Protein AF-M1DGK7-F1 (afdb_monomer_lite)

pLDDT: mean 81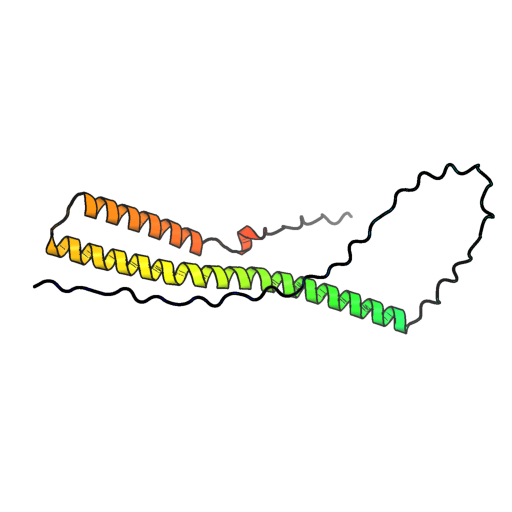.14, std 15.19, range [48.0, 98.19]

Organism: Solanum tuberosum (NCBI:txid4113)

Structure (mmCIF, N/CA/C/O backbone):
data_AF-M1DGK7-F1
#
_entry.id   AF-M1DGK7-F1
#
loop_
_atom_site.group_PDB
_atom_site.id
_atom_site.type_symbol
_atom_site.label_atom_id
_atom_site.label_alt_id
_atom_site.label_comp_id
_atom_site.label_asym_id
_atom_site.label_entity_id
_atom_site.label_seq_id
_atom_site.pdbx_PDB_ins_code
_atom_site.Cartn_x
_atom_site.Cartn_y
_atom_site.Cartn_z
_atom_site.occupancy
_atom_site.B_iso_or_equiv
_atom_site.auth_seq_id
_atom_site.auth_comp_id
_atom_site.auth_asym_id
_atom_site.auth_atom_id
_atom_site.pdbx_PDB_model_num
ATOM 1 N N . MET A 1 1 ? -29.346 -23.396 30.182 1.00 51.81 1 MET A N 1
ATOM 2 C CA . MET A 1 1 ? -29.724 -23.492 28.755 1.00 51.81 1 MET A CA 1
ATOM 3 C C . MET A 1 1 ? -28.419 -23.505 27.987 1.00 51.81 1 MET A C 1
ATOM 5 O O . MET A 1 1 ? -27.892 -22.453 27.654 1.00 51.81 1 MET A O 1
ATOM 9 N N . ASP A 1 2 ? -27.845 -24.697 27.863 1.00 48.00 2 ASP A N 1
ATOM 10 C CA . ASP A 1 2 ? -26.485 -24.931 27.386 1.00 48.00 2 ASP A CA 1
ATOM 11 C C . ASP A 1 2 ? -26.499 -25.235 25.888 1.00 48.00 2 ASP A C 1
ATOM 13 O O . ASP A 1 2 ? -26.920 -26.311 25.462 1.00 48.00 2 ASP A O 1
ATOM 17 N N . THR A 1 3 ? -26.049 -24.279 25.076 1.00 67.88 3 THR A N 1
ATOM 18 C CA . THR A 1 3 ? -25.960 -24.439 23.620 1.00 67.88 3 THR A CA 1
ATOM 19 C C . THR A 1 3 ? -24.583 -24.977 23.248 1.00 67.88 3 THR A C 1
ATOM 21 O O . THR A 1 3 ? -23.607 -24.241 23.112 1.00 67.88 3 THR A O 1
ATOM 24 N N . LYS A 1 4 ? -24.508 -26.298 23.086 1.00 60.16 4 LYS A N 1
ATOM 25 C CA . LYS A 1 4 ? -23.351 -27.025 22.555 1.00 60.16 4 LYS A CA 1
ATOM 26 C C . LYS A 1 4 ? -23.178 -26.683 21.069 1.00 60.16 4 LYS A C 1
ATOM 28 O O . LYS A 1 4 ? -24.045 -27.021 20.271 1.00 60.16 4 LYS A O 1
ATOM 33 N N . SER A 1 5 ? -22.074 -26.031 20.703 1.00 60.72 5 SER A N 1
ATOM 34 C CA . SER A 1 5 ? -21.714 -25.773 19.299 1.00 60.72 5 SER A CA 1
ATOM 35 C C . SER A 1 5 ? -20.577 -26.692 18.852 1.00 60.72 5 SER A C 1
ATOM 37 O O . SER A 1 5 ? -19.591 -26.873 19.565 1.00 60.72 5 SER A O 1
ATOM 39 N N . THR A 1 6 ? -20.758 -27.303 17.684 1.00 70.00 6 THR A N 1
ATOM 40 C CA . THR A 1 6 ? -19.843 -28.212 16.980 1.00 70.00 6 THR A CA 1
ATOM 41 C C . THR A 1 6 ? -18.857 -27.439 16.095 1.00 70.00 6 THR A C 1
ATOM 43 O O . THR A 1 6 ? -19.250 -26.434 15.502 1.00 70.00 6 THR A O 1
ATOM 46 N N . PRO A 1 7 ? -17.599 -27.894 15.946 1.00 65.62 7 PRO A N 1
ATOM 47 C CA . PRO A 1 7 ? -16.665 -27.281 15.011 1.00 65.62 7 PRO A CA 1
ATOM 48 C C . PRO A 1 7 ? -16.896 -27.802 13.584 1.00 65.62 7 PRO A C 1
ATOM 50 O O . PRO A 1 7 ? -17.045 -29.004 13.365 1.00 65.62 7 PRO A O 1
ATOM 53 N N . ILE A 1 8 ? -16.922 -26.880 12.619 1.00 66.44 8 ILE A N 1
ATOM 54 C CA . ILE A 1 8 ? -16.855 -27.164 11.182 1.00 66.44 8 ILE A CA 1
ATOM 55 C C . ILE A 1 8 ? -15.381 -27.354 10.816 1.00 66.44 8 ILE A C 1
ATOM 57 O O . ILE A 1 8 ? -14.572 -26.436 10.938 1.00 66.44 8 ILE A O 1
ATOM 61 N N . GLU A 1 9 ? -15.043 -28.568 10.401 1.00 63.94 9 GLU A N 1
ATOM 62 C CA . GLU A 1 9 ? -13.730 -28.958 9.900 1.00 63.94 9 GLU A CA 1
ATOM 63 C C . GLU A 1 9 ? -13.698 -28.696 8.387 1.00 63.94 9 GLU A C 1
ATOM 65 O O . GLU A 1 9 ? -14.386 -29.356 7.607 1.00 63.94 9 GLU A O 1
ATOM 70 N N . ALA A 1 10 ? -12.962 -27.663 7.973 1.00 66.00 10 ALA A N 1
ATOM 71 C CA . ALA A 1 10 ? -12.751 -27.346 6.567 1.00 66.00 10 ALA A CA 1
ATOM 72 C C . ALA A 1 10 ? -11.499 -28.079 6.068 1.00 66.00 10 ALA A C 1
ATOM 74 O O . ALA A 1 10 ? -10.381 -27.792 6.494 1.00 66.00 10 ALA A O 1
ATOM 75 N N . PHE A 1 11 ? -11.700 -29.034 5.162 1.00 60.59 11 PHE A N 1
ATOM 76 C CA . PHE A 1 11 ? -10.632 -29.758 4.483 1.00 60.59 11 PHE A CA 1
ATOM 77 C C . PHE A 1 11 ? -9.865 -28.819 3.542 1.00 60.59 11 PHE A C 1
ATOM 79 O O . PHE A 1 11 ? -10.440 -28.246 2.617 1.00 60.59 11 PHE A O 1
ATOM 86 N N . LEU A 1 12 ? -8.558 -28.680 3.768 1.00 73.38 12 LEU A N 1
ATOM 87 C CA . LEU A 1 12 ? -7.641 -28.017 2.843 1.00 73.38 12 LEU A CA 1
ATOM 88 C C . LEU A 1 12 ? -7.204 -29.005 1.746 1.00 73.38 12 LEU A C 1
ATOM 90 O O . LEU A 1 12 ? -6.883 -30.153 2.064 1.00 73.38 12 LEU A O 1
ATOM 94 N N . PRO A 1 13 ? -7.145 -28.592 0.467 1.00 65.38 13 PRO A N 1
ATOM 95 C CA . PRO A 1 13 ? -6.623 -29.440 -0.594 1.00 65.38 13 PRO A CA 1
ATOM 96 C C . PRO A 1 13 ? -5.107 -29.608 -0.443 1.00 65.38 13 PRO A C 1
ATOM 98 O O . PRO A 1 13 ? -4.352 -28.638 -0.386 1.00 65.38 13 PRO A O 1
ATOM 101 N N . THR A 1 14 ? -4.665 -30.863 -0.386 1.00 68.50 14 THR A N 1
ATOM 102 C CA . THR A 1 14 ? -3.255 -31.261 -0.421 1.00 68.50 14 THR A CA 1
ATOM 103 C C . THR A 1 14 ? -2.656 -30.932 -1.796 1.00 68.50 14 THR A C 1
ATOM 105 O O . THR A 1 14 ? -3.144 -31.457 -2.798 1.00 68.50 14 THR A O 1
ATOM 108 N N . PRO A 1 15 ? -1.600 -30.103 -1.889 1.00 65.88 15 PRO A N 1
ATOM 109 C CA . PRO A 1 15 ? -0.891 -29.888 -3.144 1.00 65.88 15 PRO A CA 1
ATOM 110 C C . PRO A 1 15 ? -0.097 -31.143 -3.508 1.00 65.88 15 PRO A C 1
ATOM 112 O O . PRO A 1 15 ? 0.771 -31.582 -2.754 1.00 65.88 15 PRO A O 1
ATOM 115 N N . THR A 1 16 ? -0.393 -31.721 -4.669 1.00 68.94 16 THR A N 1
ATOM 116 C CA . THR A 1 16 ? 0.358 -32.839 -5.246 1.00 68.94 16 THR A CA 1
ATOM 117 C C . THR A 1 16 ? 1.769 -32.373 -5.628 1.00 68.94 16 THR A C 1
ATOM 119 O O . THR A 1 16 ? 1.895 -31.453 -6.441 1.00 68.94 16 THR A O 1
ATOM 122 N N . PRO A 1 17 ? 2.841 -32.992 -5.104 1.00 68.56 17 PRO A N 1
ATOM 123 C CA . PRO A 1 17 ? 4.203 -32.702 -5.534 1.00 68.56 17 PRO A CA 1
ATOM 124 C C . PRO A 1 17 ? 4.409 -33.162 -6.982 1.00 68.56 17 PRO A C 1
ATOM 126 O O . PRO A 1 17 ? 4.417 -34.357 -7.276 1.00 68.56 17 PRO A O 1
ATOM 129 N N . GLY A 1 18 ? 4.554 -32.206 -7.901 1.00 77.06 18 GLY A N 1
ATOM 130 C CA . GLY A 1 18 ? 5.018 -32.474 -9.260 1.00 77.06 18 GLY A CA 1
ATOM 131 C C . GLY A 1 18 ? 6.520 -32.803 -9.263 1.00 77.06 18 GLY A C 1
ATOM 132 O O . GLY A 1 18 ? 7.268 -32.230 -8.466 1.00 77.06 18 GLY A O 1
ATOM 133 N N . PRO A 1 19 ? 6.989 -33.713 -10.132 1.00 62.09 19 PRO A N 1
ATOM 134 C CA . PRO A 1 19 ? 8.381 -34.142 -10.154 1.00 62.09 19 PRO A CA 1
ATOM 135 C C . PRO A 1 19 ? 9.281 -33.015 -10.678 1.00 62.09 19 PRO A C 1
ATOM 137 O O . PRO A 1 19 ? 9.346 -32.751 -11.878 1.00 62.09 19 PRO A O 1
ATOM 140 N N . SER A 1 20 ? 9.995 -32.360 -9.762 1.00 68.81 20 SER A N 1
ATOM 141 C CA . SER A 1 20 ? 11.104 -31.457 -10.077 1.00 68.81 20 SER A CA 1
ATOM 142 C C . SER A 1 20 ? 12.323 -32.291 -10.474 1.00 68.81 20 SER A C 1
ATOM 144 O O . SER A 1 20 ? 13.138 -32.688 -9.642 1.00 68.81 20 SER A O 1
ATOM 146 N N . GLY A 1 21 ? 12.394 -32.640 -11.757 1.00 58.25 21 GLY A N 1
ATOM 147 C CA . GLY A 1 21 ? 13.543 -33.303 -12.361 1.00 58.25 21 GLY A CA 1
ATOM 148 C C . GLY A 1 21 ? 14.523 -32.273 -12.908 1.00 58.25 21 GLY A C 1
ATOM 149 O O . GLY A 1 21 ? 14.451 -31.924 -14.081 1.00 58.25 21 GLY A O 1
ATOM 150 N N . ILE A 1 22 ? 15.443 -31.793 -12.071 1.00 60.72 22 ILE A N 1
ATOM 151 C CA . ILE A 1 22 ? 16.634 -31.074 -12.536 1.00 60.72 22 ILE A CA 1
ATOM 152 C C . ILE A 1 22 ? 17.751 -32.118 -12.670 1.00 60.72 22 ILE A C 1
ATOM 154 O O . ILE A 1 22 ? 18.072 -32.774 -11.675 1.00 60.72 22 ILE A O 1
ATOM 158 N N . PRO A 1 23 ? 18.342 -32.323 -13.860 1.00 58.50 23 PRO A N 1
ATOM 159 C CA . PRO A 1 23 ? 19.480 -33.217 -13.998 1.00 58.50 23 PRO A CA 1
ATOM 160 C C . PRO A 1 23 ? 20.682 -32.632 -13.250 1.00 58.50 23 PRO A C 1
ATOM 162 O O . PRO A 1 23 ? 21.188 -31.559 -13.575 1.00 58.50 23 PRO A O 1
ATOM 165 N N . ILE A 1 24 ? 21.131 -33.360 -12.229 1.00 62.91 24 ILE A N 1
ATOM 166 C CA . ILE A 1 24 ? 22.387 -33.114 -11.527 1.00 62.91 24 ILE A CA 1
ATOM 167 C C . ILE A 1 24 ? 23.513 -33.436 -12.512 1.00 62.91 24 ILE A C 1
ATOM 169 O O . ILE A 1 24 ? 23.741 -34.597 -12.848 1.00 62.91 24 ILE A O 1
ATOM 173 N N . VAL A 1 25 ? 24.218 -32.409 -12.983 1.00 59.69 25 VAL A N 1
ATOM 174 C CA . VAL A 1 25 ? 25.486 -32.594 -13.691 1.00 59.69 25 VAL A CA 1
ATOM 175 C C . VAL A 1 25 ? 26.553 -32.835 -12.629 1.00 59.69 25 VAL A C 1
ATOM 177 O O . VAL A 1 25 ? 27.056 -31.908 -11.999 1.00 59.69 25 VAL A O 1
ATOM 180 N N . THR A 1 26 ? 26.867 -34.103 -12.385 1.00 58.44 26 THR A N 1
ATOM 181 C CA . THR A 1 26 ? 28.046 -34.503 -11.618 1.00 58.44 26 THR A CA 1
ATOM 182 C C . THR A 1 26 ? 29.300 -34.115 -12.398 1.00 58.44 26 THR A C 1
ATOM 184 O O . THR A 1 26 ? 29.630 -34.749 -13.399 1.00 58.44 26 THR A O 1
ATOM 187 N N . SER A 1 27 ? 29.994 -33.071 -11.945 1.00 61.84 27 SER A N 1
ATOM 188 C CA . SER A 1 27 ? 31.359 -32.765 -12.377 1.00 61.84 27 SER A CA 1
ATOM 189 C C . SER A 1 27 ? 32.307 -33.769 -11.724 1.00 61.84 27 SER A C 1
ATOM 191 O O . SER A 1 27 ? 32.475 -33.751 -10.506 1.00 61.84 27 SER A O 1
ATOM 193 N N . SER A 1 28 ? 32.893 -34.678 -12.508 1.00 64.25 28 SER A N 1
ATOM 194 C CA . SER A 1 28 ? 33.996 -35.509 -12.026 1.00 64.25 28 SER A CA 1
ATOM 195 C C . SER A 1 28 ? 35.304 -34.740 -12.189 1.00 64.25 28 SER A C 1
ATOM 197 O O . SER A 1 28 ? 35.814 -34.607 -13.304 1.00 64.25 28 SER A O 1
ATOM 199 N N . ASP A 1 29 ? 35.865 -34.267 -11.081 1.00 56.28 29 ASP A N 1
ATOM 200 C CA . ASP A 1 29 ? 37.257 -33.832 -11.032 1.00 56.28 29 ASP A CA 1
ATOM 201 C C . ASP A 1 29 ? 38.167 -35.052 -11.220 1.00 56.28 29 ASP A C 1
ATOM 203 O O . ASP A 1 29 ? 38.312 -35.893 -10.334 1.00 56.28 29 ASP A O 1
ATOM 207 N N . THR A 1 30 ? 38.778 -35.156 -12.400 1.00 62.22 30 THR A N 1
ATOM 208 C CA . THR A 1 30 ? 39.923 -36.039 -12.645 1.00 62.22 30 THR A CA 1
ATOM 209 C C . THR A 1 30 ? 41.178 -35.168 -12.692 1.00 62.22 30 THR A C 1
ATOM 211 O O . THR A 1 30 ? 41.366 -34.442 -13.670 1.00 62.22 30 THR A O 1
ATOM 214 N N . PRO A 1 31 ? 42.070 -35.224 -11.686 1.00 60.94 31 PRO A N 1
ATOM 215 C CA . PRO A 1 31 ? 43.375 -34.587 -11.763 1.00 60.94 31 PRO A CA 1
ATOM 216 C C . PRO A 1 31 ? 44.295 -35.469 -12.616 1.00 60.94 31 PRO A C 1
ATOM 218 O O . PRO A 1 31 ? 45.055 -36.299 -12.120 1.00 60.94 31 PRO A O 1
ATOM 221 N N . GLY A 1 32 ? 44.179 -35.322 -13.935 1.00 51.91 32 GLY A N 1
ATOM 222 C CA . GLY A 1 32 ? 45.094 -35.918 -14.900 1.00 51.91 32 GLY A CA 1
ATOM 223 C C . GLY A 1 32 ? 46.322 -35.032 -15.072 1.00 51.91 32 GLY A C 1
ATOM 224 O O . GLY A 1 32 ? 46.254 -33.998 -15.730 1.00 51.91 32 GLY A O 1
ATOM 225 N N . SER A 1 33 ? 47.443 -35.436 -14.475 1.00 56.66 33 SER A N 1
ATOM 226 C CA . SER A 1 33 ? 48.760 -34.841 -14.714 1.00 56.66 33 SER A CA 1
ATOM 227 C C . SER A 1 33 ? 49.118 -34.952 -16.202 1.00 56.66 33 SER A C 1
ATOM 229 O O . SER A 1 33 ? 49.347 -36.053 -16.704 1.00 56.66 33 SER A O 1
ATOM 231 N N . SER A 1 34 ? 49.125 -33.821 -16.914 1.00 60.03 34 SER A N 1
ATOM 232 C CA . SER A 1 34 ? 49.480 -33.744 -18.333 1.00 60.03 34 SER A CA 1
ATOM 233 C C . SER A 1 34 ? 50.942 -33.336 -18.477 1.00 60.03 34 SER A C 1
ATOM 235 O O . SER A 1 34 ? 51.327 -32.227 -18.104 1.00 60.03 34 SER A O 1
ATOM 237 N N . ALA A 1 35 ? 51.754 -34.219 -19.061 1.00 62.00 35 ALA A N 1
ATOM 238 C CA . ALA A 1 35 ? 53.044 -33.840 -19.619 1.00 62.00 35 ALA A CA 1
ATOM 239 C C . ALA A 1 35 ? 52.812 -32.810 -20.738 1.00 62.00 35 ALA A C 1
ATOM 241 O O . ALA A 1 35 ? 51.923 -32.975 -21.575 1.00 62.00 35 ALA A O 1
ATOM 242 N N . ALA A 1 36 ? 53.564 -31.712 -20.700 1.00 60.47 36 ALA A N 1
ATOM 243 C CA . ALA A 1 36 ? 53.410 -30.588 -21.609 1.00 60.47 36 ALA A CA 1
ATOM 244 C C . ALA A 1 36 ? 54.001 -30.911 -22.990 1.00 60.47 36 ALA A C 1
ATOM 246 O O . ALA A 1 36 ? 55.197 -30.740 -23.214 1.00 60.47 36 ALA A O 1
ATOM 247 N N . GLU A 1 37 ? 53.149 -31.314 -23.929 1.00 61.75 37 GLU A N 1
ATOM 248 C CA . GLU A 1 37 ? 53.383 -31.075 -25.354 1.00 61.75 37 GLU A CA 1
ATOM 249 C C . GLU A 1 37 ? 52.523 -29.884 -25.788 1.00 61.75 37 GLU A C 1
ATOM 251 O O . GLU A 1 37 ? 51.320 -29.839 -25.521 1.00 61.75 37 GLU A O 1
ATOM 256 N N . LEU A 1 38 ? 53.151 -28.874 -26.405 1.00 63.91 38 LEU A N 1
ATOM 257 C CA . LEU A 1 38 ? 52.445 -27.692 -26.898 1.00 63.91 38 LEU A CA 1
ATOM 258 C C . LEU A 1 38 ? 51.378 -28.124 -27.919 1.00 63.91 38 LEU A C 1
ATOM 260 O O . LEU A 1 38 ? 51.743 -28.721 -28.937 1.00 63.91 38 LEU A O 1
ATOM 264 N N . PRO A 1 39 ? 50.091 -27.780 -27.718 1.00 61.44 39 PRO A N 1
ATOM 265 C CA . PRO A 1 39 ? 49.079 -28.039 -28.725 1.00 61.44 39 PRO A CA 1
ATOM 266 C C . PRO A 1 39 ? 49.448 -27.278 -30.009 1.00 61.44 39 PRO A C 1
ATOM 268 O O . PRO A 1 39 ? 49.907 -26.129 -29.933 1.00 61.44 39 PRO A O 1
ATOM 271 N N . PRO A 1 40 ? 49.266 -27.883 -31.197 1.00 61.12 40 PRO A N 1
ATOM 272 C CA . PRO A 1 40 ? 49.480 -27.186 -32.455 1.00 61.12 40 PRO A CA 1
ATOM 273 C C . PRO A 1 40 ? 48.637 -25.911 -32.447 1.00 61.12 40 PRO A C 1
ATOM 275 O O . PRO A 1 40 ? 47.446 -25.953 -32.134 1.00 61.12 40 PRO A O 1
ATOM 278 N N . ARG A 1 41 ? 49.267 -24.769 -32.754 1.00 63.97 41 ARG A N 1
ATOM 279 C CA . ARG A 1 41 ? 48.588 -23.479 -32.924 1.00 63.97 41 ARG A CA 1
ATOM 280 C C . ARG A 1 41 ? 47.537 -23.637 -34.024 1.00 63.97 41 ARG A C 1
ATOM 282 O O . ARG A 1 41 ? 47.829 -23.429 -35.197 1.00 63.97 41 ARG A O 1
ATOM 289 N N . LEU A 1 42 ? 46.320 -24.021 -33.650 1.00 57.50 42 LEU A N 1
ATOM 290 C CA . LEU A 1 42 ? 45.152 -23.943 -34.508 1.00 57.50 42 LEU A CA 1
ATOM 291 C C . LEU A 1 42 ? 44.840 -22.461 -34.663 1.00 57.50 42 LEU A C 1
ATOM 293 O O . LEU A 1 42 ? 44.105 -21.864 -33.880 1.00 57.50 42 LEU A O 1
ATOM 297 N N . THR A 1 43 ? 45.449 -21.847 -35.672 1.00 63.78 43 THR A N 1
ATOM 298 C CA . THR A 1 43 ? 45.005 -20.564 -36.203 1.00 63.78 43 THR A CA 1
ATOM 299 C C . THR A 1 43 ? 43.657 -20.807 -36.881 1.00 63.78 43 THR A C 1
ATOM 301 O O . THR A 1 43 ? 43.568 -20.940 -38.098 1.00 63.78 43 THR A O 1
ATOM 304 N N . VAL A 1 44 ? 42.597 -20.939 -36.079 1.00 62.22 44 VAL A N 1
ATOM 305 C CA . VAL A 1 44 ? 41.220 -20.901 -36.569 1.00 62.22 44 VAL A CA 1
ATOM 306 C C . VAL A 1 44 ? 40.992 -19.477 -37.050 1.00 62.22 44 VAL A C 1
ATOM 308 O O . VAL A 1 44 ? 40.823 -18.548 -36.261 1.00 62.22 44 VAL A O 1
ATOM 311 N N . VAL A 1 45 ? 41.051 -19.292 -38.366 1.00 63.19 45 VAL A N 1
ATOM 312 C CA . VAL A 1 45 ? 40.615 -18.060 -39.015 1.00 63.19 45 VAL A CA 1
ATOM 313 C C . VAL A 1 45 ? 39.097 -18.021 -38.870 1.00 63.19 45 VAL A C 1
ATOM 315 O O . VAL A 1 45 ? 38.372 -18.640 -39.643 1.00 63.19 45 VAL A O 1
ATOM 318 N N . PHE A 1 46 ? 38.609 -17.342 -37.832 1.00 59.75 46 PHE A N 1
ATOM 319 C CA . PHE A 1 46 ? 37.191 -17.034 -37.699 1.00 59.75 46 PHE A CA 1
ATOM 320 C C . PHE A 1 46 ? 36.810 -16.075 -38.829 1.00 59.75 46 PHE A C 1
ATOM 322 O O . PHE A 1 46 ? 37.098 -14.879 -38.779 1.00 59.75 46 PHE A O 1
ATOM 329 N N . SER A 1 47 ? 36.168 -16.599 -39.869 1.00 62.62 47 SER A N 1
ATOM 330 C CA . SER A 1 47 ? 35.476 -15.781 -40.855 1.00 62.62 47 SER A CA 1
ATOM 331 C C . SER A 1 47 ? 34.290 -15.116 -40.161 1.00 62.62 47 SER A C 1
ATOM 333 O O . SER A 1 47 ? 33.250 -15.729 -39.929 1.00 62.62 47 SER A O 1
ATOM 335 N N . ARG A 1 48 ? 34.456 -13.844 -39.782 1.00 73.88 48 ARG A N 1
ATOM 336 C CA . ARG A 1 48 ? 33.341 -13.017 -39.317 1.00 73.88 48 ARG A CA 1
ATOM 337 C C . ARG A 1 48 ? 32.309 -12.962 -40.451 1.00 73.88 48 ARG A C 1
ATOM 339 O O . ARG A 1 48 ? 32.676 -12.522 -41.544 1.00 73.88 48 ARG A O 1
ATOM 346 N N . PRO A 1 49 ? 31.056 -13.398 -40.230 1.00 69.44 49 PRO A N 1
ATOM 347 C CA . PRO A 1 49 ? 30.021 -13.2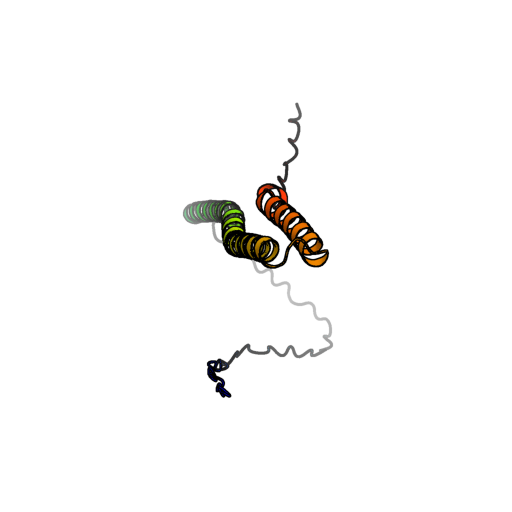90 -41.245 1.00 69.44 49 PRO A CA 1
ATOM 348 C C . PRO A 1 49 ? 29.909 -11.833 -41.714 1.00 69.44 49 PRO A C 1
ATOM 350 O O . PRO A 1 49 ? 29.936 -10.933 -40.864 1.00 69.44 49 PRO A O 1
ATOM 353 N N . PRO A 1 50 ? 29.822 -11.573 -43.031 1.00 78.19 50 PRO A N 1
ATOM 354 C CA . PRO A 1 50 ? 29.645 -10.226 -43.548 1.00 78.19 50 PRO A CA 1
ATOM 355 C C . PRO A 1 50 ? 28.412 -9.588 -42.911 1.00 78.19 50 PRO A C 1
ATOM 357 O O . PRO A 1 50 ? 27.327 -10.166 -42.907 1.00 78.19 50 PRO A O 1
ATOM 360 N N . LEU A 1 51 ? 28.595 -8.403 -42.339 1.00 85.88 51 LEU A N 1
ATOM 361 C CA . LEU A 1 51 ? 27.532 -7.676 -41.664 1.00 85.88 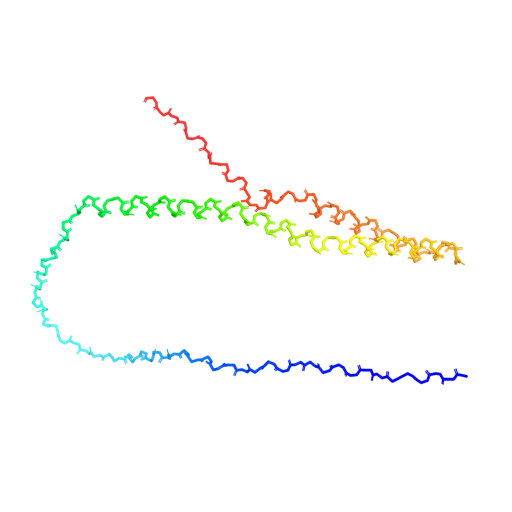51 LEU A CA 1
ATOM 362 C C . LEU A 1 51 ? 26.607 -7.098 -42.743 1.00 85.88 51 LEU A C 1
ATOM 364 O O . LEU A 1 51 ? 26.995 -6.188 -43.473 1.00 85.88 51 LEU A O 1
ATOM 368 N N . THR A 1 52 ? 25.426 -7.694 -42.904 1.00 90.50 52 THR A N 1
ATOM 369 C CA . THR A 1 52 ? 24.466 -7.303 -43.946 1.00 90.50 52 THR A CA 1
ATOM 370 C C . THR A 1 52 ? 23.591 -6.134 -43.488 1.00 90.50 52 THR A C 1
ATOM 372 O O . THR A 1 52 ? 23.422 -5.900 -42.289 1.00 90.50 52 THR A O 1
ATOM 375 N N . GLN A 1 53 ? 23.009 -5.400 -44.441 1.00 91.88 53 GLN A N 1
ATOM 376 C CA . GLN A 1 53 ? 22.057 -4.320 -44.158 1.00 91.88 53 GLN A CA 1
ATOM 377 C C . GLN A 1 53 ? 20.857 -4.815 -43.334 1.00 91.88 53 GLN A C 1
ATOM 379 O O . GLN A 1 53 ? 20.440 -4.140 -42.394 1.00 91.88 53 GLN A O 1
ATOM 384 N N . ASP A 1 54 ? 20.367 -6.021 -43.617 1.00 89.56 54 ASP A N 1
ATOM 385 C CA . ASP A 1 54 ? 19.269 -6.638 -42.870 1.00 89.56 54 ASP A CA 1
ATOM 386 C C . ASP A 1 54 ? 19.666 -6.915 -41.416 1.00 89.56 54 ASP A C 1
ATOM 388 O O . ASP A 1 54 ? 18.899 -6.631 -40.495 1.00 89.56 54 ASP A O 1
ATOM 392 N N . SER A 1 55 ? 20.901 -7.378 -41.184 1.00 92.62 55 SER A N 1
ATOM 393 C CA . SER A 1 55 ? 21.438 -7.556 -39.830 1.00 92.62 55 SER A CA 1
ATOM 394 C C . SER A 1 55 ? 21.515 -6.231 -39.057 1.00 92.62 55 SER A C 1
ATOM 396 O O . SER A 1 55 ? 21.234 -6.211 -37.862 1.00 92.62 55 SER A O 1
ATOM 398 N N . LEU A 1 56 ? 21.856 -5.113 -39.713 1.00 91.50 56 LEU A N 1
ATOM 399 C CA . LEU A 1 56 ? 21.865 -3.781 -39.083 1.00 91.50 56 LEU A CA 1
ATOM 400 C C . LEU A 1 56 ? 20.456 -3.314 -38.700 1.00 91.50 56 LEU A C 1
ATOM 402 O O . LEU A 1 56 ? 20.258 -2.824 -37.588 1.00 91.50 56 LEU A O 1
ATOM 406 N N . ILE A 1 57 ? 19.476 -3.496 -39.589 1.00 92.25 57 ILE A N 1
ATOM 407 C CA . ILE A 1 57 ? 18.071 -3.151 -39.322 1.00 92.25 57 ILE A CA 1
ATOM 408 C C . ILE A 1 57 ? 17.539 -3.975 -38.145 1.00 92.25 57 ILE A C 1
ATOM 410 O O . ILE A 1 57 ? 16.932 -3.421 -37.226 1.00 92.25 57 ILE A O 1
ATOM 414 N N . GLN A 1 58 ? 17.820 -5.280 -38.131 1.00 93.19 58 GLN A N 1
ATOM 415 C CA . GLN A 1 58 ? 17.422 -6.173 -37.047 1.00 93.19 58 GLN A CA 1
ATOM 416 C C . GLN A 1 58 ? 18.037 -5.746 -35.706 1.00 93.19 58 GLN A C 1
ATOM 418 O O . GLN A 1 58 ? 17.322 -5.653 -34.709 1.00 93.19 58 GLN A O 1
ATOM 423 N N . MET A 1 59 ? 19.334 -5.416 -35.671 1.00 93.69 59 MET A N 1
ATOM 424 C CA . MET A 1 59 ? 19.980 -4.903 -34.455 1.00 93.69 59 MET A CA 1
ATOM 425 C C . MET A 1 59 ? 19.344 -3.593 -33.967 1.00 93.69 59 MET A C 1
ATOM 427 O O . MET A 1 59 ? 19.128 -3.436 -32.766 1.00 93.69 59 MET A O 1
ATOM 431 N N . GLY A 1 60 ? 18.985 -2.682 -34.877 1.00 91.50 60 GLY A N 1
ATOM 432 C CA . GLY A 1 60 ? 18.281 -1.444 -34.530 1.00 91.50 60 GLY A CA 1
ATOM 433 C C . GLY A 1 60 ? 16.906 -1.694 -33.899 1.00 91.50 60 GLY A C 1
ATOM 434 O O . GLY A 1 60 ? 16.560 -1.072 -32.898 1.00 91.50 60 GLY A O 1
ATOM 435 N N . GLN A 1 61 ? 16.137 -2.650 -34.427 1.00 94.44 61 GLN A N 1
ATOM 436 C CA . GLN A 1 61 ? 14.844 -3.039 -33.850 1.00 94.44 61 GLN A CA 1
ATOM 437 C C . GLN A 1 61 ? 14.988 -3.677 -32.463 1.00 94.44 61 GLN A C 1
ATOM 439 O O . GLN A 1 61 ? 14.196 -3.376 -31.572 1.00 94.44 61 GLN A O 1
ATOM 444 N N . LEU A 1 62 ? 16.007 -4.517 -32.260 1.00 92.44 62 LEU A N 1
ATOM 445 C CA . LEU A 1 62 ? 16.325 -5.103 -30.954 1.00 92.44 62 LEU A CA 1
ATOM 446 C C . LEU A 1 62 ? 16.680 -4.031 -29.916 1.00 92.44 62 LEU A C 1
ATOM 448 O O . LEU A 1 62 ? 16.176 -4.085 -28.792 1.00 92.44 62 LEU A O 1
ATOM 452 N N . ALA A 1 63 ? 17.493 -3.042 -30.299 1.00 89.12 63 ALA A N 1
ATOM 453 C CA . ALA A 1 63 ? 17.836 -1.918 -29.431 1.00 89.12 63 ALA A CA 1
ATOM 454 C C . ALA A 1 63 ? 16.580 -1.128 -29.023 1.00 89.12 63 ALA A C 1
ATOM 456 O O . ALA A 1 63 ? 16.337 -0.936 -27.834 1.00 89.12 63 ALA A O 1
ATOM 457 N N . LEU A 1 64 ? 15.725 -0.774 -29.991 1.00 92.75 64 LEU A N 1
ATOM 458 C CA . LEU A 1 64 ? 14.463 -0.069 -29.730 1.00 92.75 64 LEU A CA 1
ATOM 459 C C . LEU A 1 64 ? 13.481 -0.889 -28.880 1.00 92.75 64 LEU A C 1
ATOM 461 O O . LEU A 1 64 ? 12.763 -0.333 -28.053 1.00 92.75 64 LEU A O 1
ATOM 465 N N . SER A 1 65 ? 13.421 -2.208 -29.077 1.00 89.62 65 SER A N 1
ATOM 466 C CA . SER A 1 65 ? 12.566 -3.085 -28.273 1.00 89.62 65 SER A CA 1
ATOM 467 C C . SER A 1 65 ? 13.042 -3.147 -26.824 1.00 89.62 65 SER A C 1
ATOM 469 O O . SER A 1 65 ? 12.221 -3.091 -25.914 1.00 89.62 65 SER A O 1
ATOM 471 N N . THR A 1 66 ? 14.356 -3.248 -26.608 1.00 88.50 66 THR A N 1
ATOM 472 C CA . THR A 1 66 ? 14.955 -3.291 -25.265 1.00 88.50 66 THR A CA 1
ATOM 473 C C . THR A 1 66 ? 14.680 -1.999 -24.502 1.00 88.50 66 THR A C 1
ATOM 475 O O . THR A 1 66 ? 14.247 -2.055 -23.355 1.00 88.50 66 THR A O 1
ATOM 478 N N . ASP A 1 67 ? 14.844 -0.853 -25.165 1.00 91.00 67 ASP A N 1
ATOM 479 C CA . ASP A 1 67 ? 14.560 0.467 -24.595 1.00 91.00 67 ASP A CA 1
ATOM 480 C C . ASP A 1 67 ? 13.084 0.605 -24.185 1.00 91.00 67 ASP A C 1
ATOM 482 O O . ASP A 1 67 ? 12.774 0.892 -23.031 1.00 91.00 67 ASP A O 1
ATOM 486 N N . ARG A 1 68 ? 12.153 0.238 -25.079 1.00 89.94 68 ARG A N 1
ATOM 487 C CA . ARG A 1 68 ? 10.713 0.228 -24.766 1.00 89.94 68 ARG A CA 1
ATOM 488 C C . ARG A 1 68 ? 10.363 -0.675 -23.587 1.00 89.94 68 ARG A C 1
ATOM 490 O O . ARG A 1 68 ? 9.505 -0.312 -22.785 1.00 89.94 68 ARG A O 1
ATOM 497 N N . HIS A 1 69 ? 10.984 -1.852 -23.486 1.00 88.25 69 HIS A N 1
ATOM 498 C CA . HIS A 1 69 ? 10.763 -2.750 -22.353 1.00 88.25 69 HIS A CA 1
ATOM 499 C C . HIS A 1 69 ? 11.284 -2.155 -21.045 1.00 88.25 69 HIS A C 1
ATOM 501 O O . HIS A 1 69 ? 10.590 -2.263 -20.035 1.00 88.25 69 HIS A O 1
ATOM 507 N N . ALA A 1 70 ? 12.446 -1.500 -21.064 1.00 85.81 70 ALA A N 1
ATOM 508 C CA . ALA A 1 70 ? 12.981 -0.810 -19.897 1.00 85.81 70 ALA A CA 1
ATOM 509 C C . ALA A 1 70 ? 12.039 0.316 -19.441 1.00 85.81 70 ALA A C 1
ATOM 511 O O . ALA A 1 70 ? 11.627 0.323 -18.283 1.00 85.81 70 ALA A O 1
ATOM 512 N N . THR A 1 71 ? 11.592 1.184 -20.356 1.00 88.88 71 THR A N 1
ATOM 513 C CA . THR A 1 71 ? 10.637 2.261 -20.036 1.00 88.88 71 THR A CA 1
ATOM 514 C C . THR A 1 71 ? 9.294 1.719 -19.543 1.00 88.88 71 THR A C 1
ATOM 516 O O . THR A 1 71 ? 8.709 2.244 -18.599 1.00 88.88 71 THR A O 1
ATOM 519 N N . SER A 1 72 ? 8.782 0.651 -20.164 1.00 89.00 72 SER A N 1
ATOM 520 C CA . SER A 1 72 ? 7.520 0.036 -19.744 1.00 89.00 72 SER A CA 1
ATOM 521 C C . SER A 1 72 ? 7.619 -0.574 -18.348 1.00 89.00 72 SER A C 1
ATOM 523 O O . SER A 1 72 ? 6.652 -0.497 -17.591 1.00 89.00 72 SER A O 1
ATOM 525 N N . LEU A 1 73 ? 8.749 -1.202 -18.013 1.00 88.88 73 LEU A N 1
ATOM 526 C CA . LEU A 1 73 ? 8.967 -1.772 -16.689 1.00 88.88 73 LEU A CA 1
ATOM 527 C C . LEU A 1 73 ? 9.023 -0.661 -15.639 1.00 88.88 73 LEU A C 1
ATOM 529 O O . LEU A 1 73 ? 8.304 -0.745 -14.644 1.00 88.88 73 LEU A O 1
ATOM 533 N N . ASP A 1 74 ? 9.794 0.389 -15.919 1.00 86.75 74 ASP A N 1
ATOM 534 C CA . ASP A 1 74 ? 9.968 1.561 -15.059 1.00 86.75 74 ASP A CA 1
ATOM 535 C C . ASP A 1 74 ? 8.633 2.253 -14.743 1.00 86.75 74 ASP A C 1
ATOM 537 O O . ASP A 1 74 ? 8.366 2.611 -13.602 1.00 86.75 74 ASP A O 1
ATOM 541 N N . ALA A 1 75 ? 7.716 2.322 -15.713 1.00 88.88 75 ALA A N 1
ATOM 542 C CA . ALA A 1 75 ? 6.364 2.835 -15.483 1.00 88.88 75 ALA A CA 1
ATOM 543 C C . ALA A 1 75 ? 5.444 1.846 -14.730 1.00 88.88 75 ALA A C 1
ATOM 545 O O . ALA A 1 75 ? 4.572 2.247 -13.950 1.00 88.88 75 ALA A O 1
ATOM 546 N N . SER A 1 76 ? 5.602 0.538 -14.959 1.00 92.81 76 SER A N 1
ATOM 547 C CA . SER A 1 76 ? 4.720 -0.483 -14.376 1.00 92.81 76 SER A CA 1
ATOM 548 C C . SER A 1 76 ? 5.002 -0.756 -12.897 1.00 92.81 76 SER A C 1
ATOM 550 O O . SER A 1 76 ? 4.068 -0.991 -12.130 1.00 92.81 76 SER A O 1
ATOM 552 N N . VAL A 1 77 ? 6.268 -0.697 -12.472 1.00 88.81 77 VAL A N 1
ATOM 553 C CA . VAL A 1 77 ? 6.678 -1.046 -11.104 1.00 88.81 77 VAL A CA 1
ATOM 554 C C . VAL A 1 77 ? 6.055 -0.110 -10.055 1.00 88.81 77 VAL A C 1
ATOM 556 O O . VAL A 1 77 ? 5.412 -0.629 -9.135 1.00 88.81 77 VAL A O 1
ATOM 559 N N . PRO A 1 78 ? 6.123 1.232 -10.189 1.00 87.56 78 PRO A N 1
ATOM 560 C CA . PRO A 1 78 ? 5.444 2.150 -9.274 1.00 87.56 78 PRO A CA 1
ATOM 561 C C . PRO A 1 78 ? 3.933 1.911 -9.227 1.00 87.56 78 PRO A C 1
ATOM 563 O O . PRO A 1 78 ? 3.339 1.902 -8.149 1.00 87.56 78 PRO A O 1
ATOM 566 N N . THR A 1 79 ? 3.323 1.634 -10.385 1.00 90.88 79 THR A N 1
ATOM 567 C CA . THR A 1 79 ? 1.885 1.351 -10.499 1.00 90.88 79 THR A CA 1
ATOM 568 C C . THR A 1 79 ? 1.491 0.102 -9.706 1.00 90.88 79 THR A C 1
ATOM 570 O O . THR A 1 79 ? 0.534 0.134 -8.931 1.00 90.88 79 THR A O 1
ATOM 573 N N . MET A 1 80 ? 2.244 -0.995 -9.839 1.00 93.38 80 MET A N 1
ATOM 574 C CA . MET A 1 80 ? 1.972 -2.236 -9.103 1.00 93.38 80 MET A CA 1
ATOM 575 C C . MET A 1 80 ? 2.108 -2.055 -7.589 1.00 93.38 80 MET A C 1
ATOM 577 O O . MET A 1 80 ? 1.309 -2.601 -6.824 1.00 93.38 80 MET A O 1
ATOM 581 N N . ILE A 1 81 ? 3.099 -1.278 -7.149 1.00 90.06 81 ILE A N 1
ATOM 582 C CA . ILE A 1 81 ? 3.312 -0.982 -5.729 1.00 90.06 81 ILE A CA 1
ATOM 583 C C . ILE A 1 81 ? 2.169 -0.134 -5.183 1.00 90.06 81 ILE A C 1
ATOM 585 O O . ILE A 1 81 ? 1.633 -0.452 -4.124 1.00 90.06 81 ILE A O 1
ATOM 589 N N . GLN A 1 82 ? 1.748 0.894 -5.920 1.00 91.69 82 GLN A N 1
ATOM 590 C CA . GLN A 1 82 ? 0.630 1.744 -5.524 1.00 91.69 82 GLN A CA 1
ATOM 591 C C . GLN A 1 82 ? -0.671 0.943 -5.387 1.00 91.69 82 GLN A C 1
ATOM 593 O O . GLN A 1 82 ? -1.390 1.112 -4.402 1.00 91.69 82 GLN A O 1
ATOM 598 N N . MET A 1 83 ? -0.957 0.047 -6.337 1.00 92.25 83 MET A N 1
ATOM 599 C CA . MET A 1 83 ? -2.126 -0.835 -6.271 1.00 92.25 83 MET A CA 1
ATOM 600 C C . MET A 1 83 ? -2.053 -1.780 -5.068 1.00 92.25 83 MET A C 1
ATOM 602 O O . MET A 1 83 ? -2.983 -1.824 -4.270 1.00 92.25 83 MET A O 1
ATOM 606 N N . SER A 1 84 ? -0.919 -2.459 -4.877 1.00 93.44 84 SER A N 1
ATOM 607 C CA . SER A 1 84 ? -0.727 -3.382 -3.749 1.00 93.44 84 SER A CA 1
ATOM 608 C C . SER A 1 84 ? -0.854 -2.670 -2.397 1.00 93.44 84 SER A C 1
ATOM 610 O O . SER A 1 84 ? -1.438 -3.203 -1.454 1.00 93.44 84 SER A O 1
ATOM 612 N N . LEU A 1 85 ? -0.341 -1.440 -2.293 1.00 93.00 85 LEU A N 1
ATOM 613 C CA . LEU A 1 85 ? -0.478 -0.623 -1.092 1.00 93.00 85 LEU A CA 1
ATOM 614 C C . LEU A 1 85 ? -1.939 -0.226 -0.852 1.00 93.00 85 LEU A C 1
ATOM 616 O O . LEU A 1 85 ? -2.417 -0.313 0.279 1.00 93.00 85 LEU A O 1
ATOM 620 N N . ALA A 1 86 ? -2.662 0.176 -1.899 1.00 93.44 86 ALA A N 1
ATOM 621 C CA . ALA A 1 86 ? -4.080 0.515 -1.807 1.00 93.44 86 ALA A CA 1
ATOM 622 C C . ALA A 1 86 ? -4.933 -0.682 -1.348 1.00 93.44 86 ALA A C 1
ATOM 624 O O . ALA A 1 86 ? -5.827 -0.499 -0.512 1.00 93.44 86 ALA A O 1
ATOM 625 N N . ASP A 1 87 ? -4.609 -1.888 -1.822 1.00 95.81 87 ASP A N 1
ATOM 626 C CA . ASP A 1 87 ? -5.279 -3.140 -1.455 1.00 95.81 87 ASP A CA 1
ATOM 627 C C . ASP A 1 87 ? -5.091 -3.501 0.026 1.00 95.81 87 ASP A C 1
ATOM 629 O O . ASP A 1 87 ? -5.982 -4.094 0.632 1.00 95.81 87 ASP A O 1
ATOM 633 N N . VAL A 1 88 ? -3.972 -3.108 0.645 1.00 95.00 88 VAL A N 1
ATOM 634 C CA . VAL A 1 88 ? -3.713 -3.325 2.083 1.00 95.00 88 VAL A CA 1
ATOM 635 C C . VAL A 1 88 ? -4.276 -2.188 2.944 1.00 95.00 88 VAL A C 1
ATOM 637 O O . VAL A 1 88 ? -4.881 -2.428 3.991 1.00 95.00 88 VAL A O 1
ATOM 640 N N . VAL A 1 89 ? -4.103 -0.936 2.513 1.00 95.06 89 VAL A N 1
ATOM 641 C CA . VAL A 1 89 ? -4.489 0.258 3.282 1.00 95.06 89 VAL A CA 1
ATOM 642 C C . VAL A 1 89 ? -6.011 0.433 3.342 1.00 95.06 89 VAL A C 1
ATOM 644 O O . VAL A 1 89 ? -6.536 0.892 4.359 1.00 95.06 89 VAL A O 1
ATOM 647 N N . THR A 1 90 ? -6.750 0.054 2.296 1.00 95.69 90 THR A N 1
ATOM 648 C CA . THR A 1 90 ? -8.216 0.211 2.258 1.00 95.69 90 THR A CA 1
ATOM 649 C C . THR A 1 90 ? -8.936 -0.652 3.308 1.00 95.69 90 THR A C 1
ATOM 651 O O . THR A 1 90 ? -9.705 -0.099 4.108 1.00 95.69 90 THR A O 1
ATOM 654 N N . PRO A 1 91 ? -8.676 -1.972 3.400 1.00 97.50 91 PRO A N 1
ATOM 655 C CA . PRO A 1 91 ? -9.238 -2.799 4.465 1.00 97.50 91 PRO A CA 1
ATOM 656 C C . PRO A 1 91 ? -8.803 -2.345 5.860 1.00 97.50 91 PRO A C 1
ATOM 658 O O . PRO A 1 91 ? -9.619 -2.340 6.781 1.00 97.50 91 PRO A O 1
ATOM 661 N N . LEU A 1 92 ? -7.545 -1.919 6.022 1.00 96.44 92 LEU A N 1
ATOM 662 C CA . LEU A 1 92 ? -7.031 -1.456 7.310 1.00 96.44 92 LEU A CA 1
ATOM 663 C C . LEU A 1 92 ? -7.784 -0.216 7.815 1.00 96.44 92 LEU A C 1
ATOM 665 O O . LEU A 1 92 ? -8.226 -0.206 8.962 1.00 96.44 92 LEU A O 1
ATOM 669 N N . ASN A 1 93 ? -8.012 0.781 6.954 1.00 95.88 93 ASN A N 1
ATOM 670 C CA . ASN A 1 93 ? -8.832 1.951 7.295 1.00 95.88 93 ASN A CA 1
ATOM 671 C C . ASN A 1 93 ? -10.251 1.551 7.710 1.00 95.88 93 ASN A C 1
ATOM 673 O O . ASN A 1 93 ? -10.753 2.014 8.729 1.00 95.88 93 ASN A O 1
ATOM 677 N N . THR A 1 94 ? -10.860 0.614 6.979 1.00 97.56 94 THR A N 1
ATOM 678 C CA . THR A 1 94 ? -12.206 0.115 7.301 1.00 97.56 94 THR A CA 1
ATOM 679 C C . THR A 1 94 ? -12.257 -0.521 8.696 1.00 97.56 94 THR A C 1
ATOM 681 O O . THR A 1 94 ? -13.206 -0.306 9.451 1.00 97.56 94 THR A O 1
ATOM 684 N N . ILE A 1 95 ? -11.229 -1.290 9.072 1.00 97.94 95 ILE A N 1
ATOM 685 C CA . ILE A 1 95 ? -11.121 -1.896 10.408 1.00 97.94 95 ILE A CA 1
ATOM 686 C C . ILE A 1 95 ? -10.961 -0.818 11.483 1.00 97.94 95 ILE A C 1
ATOM 688 O O . ILE A 1 95 ? -11.611 -0.897 12.525 1.00 97.94 95 ILE A O 1
ATOM 692 N N . ILE A 1 96 ? -10.123 0.189 11.237 1.00 97.31 96 ILE A N 1
ATOM 693 C CA . ILE A 1 96 ? -9.905 1.309 12.158 1.00 97.31 96 ILE A CA 1
ATOM 694 C C . ILE A 1 96 ? -11.213 2.072 12.405 1.00 97.31 96 ILE A C 1
ATOM 696 O O . ILE A 1 96 ? -11.566 2.311 13.560 1.00 97.31 96 ILE A O 1
ATOM 700 N N . ASP A 1 97 ? -11.972 2.377 11.353 1.00 97.50 97 ASP A N 1
ATOM 701 C CA . ASP A 1 97 ? -13.262 3.069 11.455 1.00 97.50 97 ASP A CA 1
ATOM 702 C C . ASP A 1 97 ? -14.303 2.233 12.214 1.00 97.50 97 ASP A C 1
ATOM 704 O O . ASP A 1 97 ? -15.043 2.739 13.069 1.00 97.50 97 ASP A O 1
ATOM 708 N N . ALA A 1 98 ? -14.328 0.920 11.968 1.00 98.00 98 ALA A N 1
ATOM 709 C CA . ALA A 1 98 ? -15.176 -0.004 12.711 1.00 98.00 98 ALA A CA 1
ATOM 710 C C . ALA A 1 98 ? -14.791 -0.065 14.201 1.00 98.00 98 ALA A C 1
ATOM 712 O O . ALA A 1 98 ? -15.669 -0.080 15.068 1.00 98.00 98 ALA A O 1
ATOM 713 N N . LEU A 1 99 ? -13.493 -0.071 14.526 1.00 97.88 99 LEU A N 1
ATOM 714 C CA . LEU A 1 99 ? -13.007 -0.027 15.908 1.00 97.88 99 LEU A CA 1
ATOM 715 C C . LEU A 1 99 ? -13.375 1.292 16.593 1.00 97.88 99 LEU A C 1
ATOM 717 O O . LEU A 1 99 ? -13.891 1.261 17.711 1.00 97.88 99 LEU A O 1
ATOM 721 N N . ALA A 1 100 ? -13.188 2.427 15.917 1.00 97.88 100 ALA A N 1
ATOM 722 C CA . ALA A 1 100 ? -13.579 3.741 16.420 1.00 97.88 100 ALA A CA 1
ATOM 723 C C . ALA A 1 100 ? -15.085 3.796 16.733 1.00 97.88 100 ALA A C 1
ATOM 725 O O . ALA A 1 100 ? -15.487 4.224 17.816 1.00 97.88 100 ALA A O 1
ATOM 726 N N . THR A 1 101 ? -15.917 3.260 15.835 1.00 98.19 101 THR A N 1
ATOM 727 C CA . THR A 1 101 ? -17.372 3.163 16.034 1.00 98.19 101 THR A CA 1
ATOM 728 C C . THR A 1 101 ? -17.720 2.298 17.247 1.00 98.19 101 THR A C 1
ATOM 730 O O . THR A 1 101 ? -18.539 2.686 18.081 1.00 98.19 101 THR A O 1
ATOM 733 N N . ARG A 1 102 ? -17.079 1.132 17.396 1.00 97.69 102 ARG A N 1
ATOM 734 C CA . ARG A 1 102 ? -17.308 0.240 18.546 1.00 97.69 102 ARG A CA 1
ATOM 735 C C . ARG A 1 102 ? -16.901 0.888 19.865 1.00 97.69 102 ARG A C 1
ATOM 737 O O . ARG A 1 102 ? -17.596 0.707 20.858 1.00 97.69 102 ARG A O 1
ATOM 744 N N . ILE A 1 103 ? -15.814 1.654 19.877 1.00 97.00 103 ILE A N 1
ATOM 745 C CA . ILE A 1 103 ? -15.376 2.398 21.061 1.00 97.00 103 ILE A CA 1
ATOM 746 C C . ILE A 1 103 ? -16.393 3.459 21.443 1.00 97.00 103 ILE A C 1
ATOM 748 O O . ILE A 1 103 ? -16.762 3.518 22.608 1.00 97.00 103 ILE A O 1
ATOM 752 N N . MET A 1 104 ? -16.903 4.223 20.479 1.00 97.19 104 MET A N 1
ATOM 753 C CA . MET A 1 104 ? -17.945 5.220 20.730 1.00 97.19 104 MET A CA 1
ATOM 7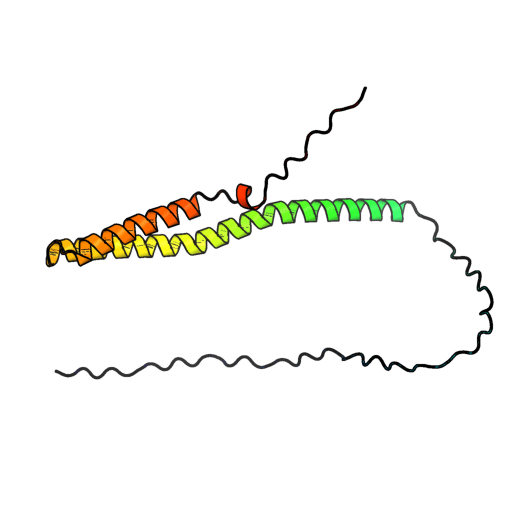54 C C . MET A 1 104 ? -19.196 4.588 21.367 1.00 97.19 104 MET A C 1
ATOM 756 O O . MET A 1 104 ? -19.750 5.125 22.324 1.00 97.19 104 MET A O 1
ATOM 760 N N . VAL A 1 105 ? -19.613 3.407 20.895 1.00 97.69 105 VAL A N 1
ATOM 761 C CA . VAL A 1 105 ? -20.726 2.652 21.501 1.00 97.69 105 VAL A CA 1
ATOM 762 C C . VAL A 1 105 ? -20.384 2.176 22.921 1.00 97.69 105 VAL A C 1
ATOM 764 O O . VAL A 1 105 ? -21.230 2.239 23.814 1.00 97.69 105 VAL A O 1
ATOM 767 N N . CYS A 1 106 ? -19.154 1.718 23.165 1.00 96.19 106 CYS A N 1
ATOM 768 C CA . CYS A 1 106 ? -18.698 1.328 24.501 1.00 96.19 106 CYS A CA 1
ATOM 769 C C . CYS A 1 106 ? -18.644 2.519 25.474 1.00 96.19 106 CYS A C 1
ATOM 771 O O . CYS A 1 106 ? -19.120 2.378 26.598 1.00 96.19 106 CYS A O 1
ATOM 773 N N . GLU A 1 107 ? -18.123 3.676 25.045 1.00 97.06 107 GLU A N 1
ATOM 774 C CA . GLU A 1 107 ? -18.103 4.932 25.818 1.00 97.06 107 GLU A CA 1
ATOM 775 C C . GLU A 1 107 ? -19.521 5.330 26.230 1.00 97.06 107 GLU A C 1
ATOM 777 O O . GLU A 1 107 ? -19.766 5.647 27.391 1.00 97.06 107 GLU A O 1
ATOM 782 N N . HIS A 1 108 ? -20.470 5.248 25.295 1.00 97.69 108 HIS A N 1
ATOM 783 C CA . HIS A 1 108 ? -21.869 5.566 25.556 1.00 97.69 108 HIS A CA 1
ATOM 784 C C . HIS A 1 108 ? -22.506 4.631 26.599 1.00 97.69 108 HIS A C 1
ATOM 786 O O . HIS A 1 108 ? -23.224 5.087 27.484 1.00 97.69 108 HIS A O 1
ATOM 792 N N . ASN A 1 109 ? -22.251 3.321 26.510 1.00 97.06 109 ASN A N 1
ATOM 793 C CA . ASN A 1 109 ? -22.936 2.328 27.344 1.00 97.06 109 ASN A CA 1
ATOM 794 C C . ASN A 1 109 ? -22.290 2.111 28.720 1.00 97.06 109 ASN A C 1
ATOM 796 O O . ASN A 1 109 ? -22.986 1.759 29.669 1.00 97.06 109 ASN A O 1
ATOM 800 N N . GLN A 1 110 ? -20.967 2.251 28.823 1.00 95.62 110 GLN A N 1
ATOM 801 C CA . GLN A 1 110 ? -20.198 1.922 30.033 1.00 95.62 110 GLN A CA 1
ATOM 802 C C . GLN A 1 110 ? -19.534 3.150 30.670 1.00 95.62 110 GLN A C 1
ATOM 804 O O . GLN A 1 110 ? -18.925 3.034 31.733 1.00 95.62 110 GLN A O 1
ATOM 809 N N . GLY A 1 111 ? -19.654 4.319 30.036 1.00 95.25 111 GLY A N 1
ATOM 810 C CA . GLY A 1 111 ? -18.913 5.515 30.403 1.00 95.25 111 GLY A CA 1
ATOM 811 C C . GLY A 1 111 ? -17.453 5.463 29.950 1.00 95.25 111 GLY A C 1
ATOM 812 O O . GLY A 1 111 ? -16.935 4.458 29.451 1.00 95.25 111 GLY A O 1
ATOM 813 N N . THR A 1 112 ? -16.763 6.584 30.133 1.00 96.94 112 THR A N 1
ATOM 814 C CA . THR A 1 112 ? -15.348 6.709 29.791 1.00 96.94 112 THR A CA 1
ATOM 815 C C . THR A 1 112 ? -14.495 6.025 30.854 1.00 96.94 112 THR A C 1
ATOM 817 O O . THR A 1 112 ? -14.374 6.509 31.977 1.00 96.94 112 THR A O 1
ATOM 820 N N . THR A 1 113 ? -13.878 4.901 30.496 1.00 97.62 113 THR A N 1
ATOM 821 C CA . THR A 1 113 ? -12.907 4.202 31.350 1.00 97.62 113 THR A CA 1
ATOM 822 C C . THR A 1 113 ? -11.483 4.460 30.865 1.00 97.62 113 THR A C 1
ATOM 824 O O . THR A 1 113 ? -11.264 4.740 29.687 1.00 97.62 113 THR A O 1
ATOM 827 N N . GLU A 1 114 ? -10.490 4.307 31.743 1.00 97.12 114 GLU A N 1
ATOM 828 C CA . GLU A 1 114 ? -9.067 4.464 31.389 1.00 97.12 114 GLU A CA 1
ATOM 829 C C . GLU A 1 114 ? -8.657 3.588 30.195 1.00 97.12 114 GLU A C 1
ATOM 831 O O . GLU A 1 114 ? -7.937 4.034 29.305 1.00 97.12 114 GLU A O 1
ATOM 836 N N . LYS A 1 115 ? -9.185 2.358 30.125 1.00 96.00 115 LYS A N 1
ATOM 837 C CA . LYS A 1 115 ? -8.945 1.431 29.008 1.00 96.00 115 LYS A CA 1
ATOM 838 C C . LYS A 1 115 ? -9.454 1.984 27.681 1.00 96.00 115 LYS A C 1
ATOM 840 O O . LYS A 1 115 ? -8.803 1.816 26.656 1.00 96.00 115 LYS A O 1
ATOM 845 N N . VAL A 1 116 ? -10.617 2.627 27.702 1.00 95.31 116 VAL A N 1
ATOM 846 C CA . VAL A 1 116 ? -11.228 3.212 26.509 1.00 95.31 116 VAL A CA 1
ATOM 847 C C . VAL A 1 116 ? -10.457 4.452 26.052 1.00 95.31 116 VAL A C 1
ATOM 849 O O . VAL A 1 116 ? -10.196 4.590 24.859 1.00 95.31 116 VAL A O 1
ATOM 852 N N . ILE A 1 117 ? -9.992 5.283 26.990 1.00 97.38 117 ILE A N 1
ATOM 853 C CA . ILE A 1 117 ? -9.103 6.419 26.698 1.00 97.38 117 ILE A CA 1
ATOM 854 C C . ILE A 1 117 ? -7.802 5.928 26.048 1.00 97.38 117 ILE A C 1
ATOM 856 O O . ILE A 1 117 ? -7.405 6.446 25.005 1.00 97.38 117 ILE A O 1
ATOM 860 N N . ALA A 1 118 ? -7.162 4.907 26.628 1.00 97.81 118 ALA A N 1
ATOM 861 C CA . ALA A 1 118 ? -5.931 4.333 26.092 1.00 97.81 118 ALA A CA 1
ATOM 862 C C . ALA A 1 118 ? -6.139 3.758 24.682 1.00 97.81 118 ALA A C 1
ATOM 864 O O . ALA A 1 118 ? -5.377 4.066 23.769 1.00 97.81 118 ALA A O 1
ATOM 865 N N . LEU A 1 119 ? -7.212 2.988 24.472 1.00 96.94 119 LEU A N 1
ATOM 866 C CA . LEU A 1 119 ? -7.522 2.406 23.167 1.00 96.94 119 LEU A CA 1
ATOM 867 C C . LEU A 1 119 ? -7.795 3.486 22.106 1.00 96.94 119 LEU A C 1
ATOM 869 O O . LEU A 1 119 ? -7.311 3.394 20.979 1.00 96.94 119 LEU A O 1
ATOM 873 N N . LYS A 1 120 ? -8.508 4.554 22.468 1.00 97.31 120 LYS A N 1
ATOM 874 C CA . LYS A 1 120 ? -8.741 5.703 21.587 1.00 97.31 120 LYS A CA 1
ATOM 875 C C . LYS A 1 120 ? -7.437 6.392 21.187 1.00 97.31 120 LYS A C 1
ATOM 877 O O . LYS A 1 120 ? -7.260 6.699 20.012 1.00 97.31 120 LYS A O 1
ATOM 882 N N . ALA A 1 121 ? -6.507 6.575 22.127 1.00 98.00 121 ALA A N 1
ATOM 883 C CA . ALA A 1 121 ? -5.184 7.118 21.827 1.00 98.00 121 ALA A CA 1
ATOM 884 C C . ALA A 1 121 ? -4.412 6.227 20.838 1.00 98.00 121 ALA A C 1
ATOM 886 O O . ALA A 1 121 ? -3.884 6.736 19.853 1.00 98.00 121 ALA A O 1
ATOM 887 N N . THR A 1 122 ? -4.431 4.901 21.030 1.00 98.00 122 THR A N 1
ATOM 888 C CA . THR A 1 122 ? -3.772 3.968 20.095 1.00 98.00 122 THR A CA 1
ATOM 889 C C . THR A 1 122 ? -4.387 3.986 18.695 1.00 98.00 122 THR A C 1
ATOM 891 O O . THR A 1 122 ? -3.670 3.860 17.710 1.00 98.00 122 THR A O 1
ATOM 894 N N . ILE A 1 123 ? -5.704 4.196 18.572 1.00 97.25 123 ILE A N 1
ATOM 895 C CA . ILE A 1 123 ? -6.356 4.343 17.262 1.00 97.25 123 ILE A CA 1
ATOM 896 C C . ILE A 1 123 ? -5.926 5.630 16.566 1.00 97.25 123 ILE A C 1
ATOM 898 O O . ILE A 1 123 ? -5.691 5.605 15.363 1.00 97.25 123 ILE A O 1
ATOM 902 N N . VAL A 1 124 ? -5.803 6.737 17.300 1.00 97.81 124 VAL A N 1
ATOM 903 C CA . VAL A 1 124 ? -5.308 8.003 16.737 1.00 97.81 124 VAL A CA 1
ATOM 904 C C . VAL A 1 124 ? -3.869 7.849 16.239 1.00 97.81 124 VAL A C 1
ATOM 906 O O . VAL A 1 124 ? -3.540 8.325 15.154 1.00 97.81 124 VAL A O 1
ATOM 909 N N . GLU A 1 125 ? -3.019 7.152 16.994 1.00 97.88 125 GLU A N 1
ATOM 910 C CA . GLU A 1 125 ? -1.652 6.841 16.570 1.00 97.88 125 GLU A CA 1
ATOM 911 C C . GLU A 1 125 ? -1.641 5.972 15.305 1.00 97.88 125 GLU A C 1
ATOM 913 O O . GLU A 1 125 ? -1.006 6.334 14.317 1.00 97.88 125 GLU A O 1
ATOM 918 N N . LEU A 1 126 ? -2.446 4.908 15.275 1.00 96.38 126 LEU A N 1
ATOM 919 C CA . LEU A 1 126 ? -2.564 4.039 14.107 1.00 96.38 126 LEU A CA 1
ATOM 920 C C . LEU A 1 126 ? -3.094 4.788 12.872 1.00 96.38 126 LEU A C 1
ATOM 922 O O . LEU A 1 126 ? -2.600 4.583 11.767 1.00 96.38 126 LEU A O 1
ATOM 926 N N . GLN A 1 127 ? -4.063 5.693 13.035 1.00 96.75 127 GLN A N 1
ATOM 927 C CA . GLN A 1 127 ? -4.548 6.550 11.946 1.00 96.75 127 GLN A CA 1
ATOM 928 C C . GLN A 1 127 ? -3.443 7.451 11.392 1.00 96.75 127 GLN A C 1
ATOM 930 O O . GLN A 1 127 ? -3.352 7.637 10.175 1.00 96.75 127 GLN A O 1
ATOM 935 N N . LYS A 1 128 ? -2.591 7.999 12.267 1.00 96.56 128 LYS A N 1
ATOM 936 C CA . LYS A 1 128 ? -1.433 8.798 11.858 1.00 96.56 128 LYS A CA 1
ATOM 937 C C . LYS A 1 128 ? -0.469 7.955 11.028 1.00 96.56 128 LYS A C 1
ATOM 939 O O . LYS A 1 128 ? -0.046 8.404 9.967 1.00 96.56 128 LYS A O 1
ATOM 944 N N . ASP A 1 129 ? -0.184 6.735 11.465 1.00 94.62 129 ASP A N 1
ATOM 945 C CA . ASP A 1 129 ? 0.738 5.837 10.769 1.00 94.62 129 ASP A CA 1
ATOM 946 C C . ASP A 1 129 ? 0.185 5.387 9.411 1.00 94.62 129 ASP A C 1
ATOM 948 O O . ASP A 1 129 ? 0.908 5.391 8.416 1.00 94.62 129 ASP A O 1
ATOM 952 N N . VAL A 1 130 ? -1.114 5.084 9.324 1.00 93.50 130 VAL A N 1
ATOM 953 C CA . VAL A 1 130 ? -1.773 4.754 8.049 1.00 93.50 130 VAL A CA 1
ATOM 954 C C . VAL A 1 130 ? -1.809 5.957 7.104 1.00 93.50 130 VAL A C 1
ATOM 956 O O . VAL A 1 130 ? -1.592 5.811 5.900 1.00 93.50 130 VAL A O 1
ATOM 959 N N . THR A 1 131 ? -2.034 7.160 7.633 1.00 92.81 131 THR A N 1
ATOM 960 C CA . THR A 1 131 ? -1.985 8.398 6.841 1.00 92.81 131 THR A CA 1
ATOM 961 C C . THR A 1 131 ? -0.573 8.662 6.332 1.00 92.81 131 THR A C 1
ATOM 963 O O . THR A 1 131 ? -0.401 8.982 5.158 1.00 92.81 131 THR A O 1
ATOM 966 N N . HIS A 1 132 ? 0.435 8.463 7.183 1.00 91.19 132 HIS A N 1
ATOM 967 C CA . HIS A 1 132 ? 1.835 8.556 6.798 1.00 91.19 132 HIS A CA 1
ATOM 968 C C . HIS A 1 132 ? 2.151 7.560 5.680 1.00 91.19 132 HIS A C 1
ATOM 970 O O . HIS A 1 132 ? 2.647 7.968 4.635 1.00 91.19 132 HIS A O 1
ATOM 976 N N . LEU A 1 133 ? 1.760 6.292 5.839 1.00 89.88 133 LEU A N 1
ATOM 977 C CA . LEU A 1 133 ? 1.934 5.244 4.833 1.00 89.88 133 LEU A CA 1
ATOM 978 C C . LEU A 1 133 ? 1.285 5.608 3.488 1.00 89.88 133 LEU A C 1
ATOM 980 O O . LEU A 1 133 ? 1.886 5.391 2.442 1.00 89.88 133 LEU A O 1
ATOM 984 N N . LYS A 1 134 ? 0.090 6.210 3.506 1.00 88.56 134 LYS A N 1
ATOM 985 C CA . LYS A 1 134 ? -0.600 6.695 2.299 1.00 88.56 134 LYS A CA 1
ATOM 986 C C . LYS A 1 134 ? 0.088 7.908 1.662 1.00 88.56 134 LYS A C 1
ATOM 988 O O . LYS A 1 134 ? -0.037 8.110 0.459 1.00 88.56 134 LYS A O 1
ATOM 993 N N . SER A 1 135 ? 0.763 8.723 2.469 1.00 88.75 135 SER A N 1
ATOM 994 C CA . SER A 1 135 ? 1.497 9.908 2.018 1.00 88.75 135 SER A CA 1
ATOM 995 C C . SER A 1 135 ? 2.920 9.615 1.545 1.00 88.75 135 SER A C 1
ATOM 997 O O . SER A 1 135 ? 3.551 10.518 1.002 1.00 88.75 135 SER A O 1
ATOM 999 N N . ILE A 1 136 ? 3.425 8.388 1.739 1.00 87.19 136 ILE A N 1
ATOM 1000 C CA . ILE A 1 136 ? 4.701 7.972 1.155 1.00 87.19 136 ILE A CA 1
ATOM 1001 C C . ILE A 1 136 ? 4.535 8.041 -0.356 1.00 87.19 136 ILE A C 1
ATOM 1003 O O . ILE A 1 136 ? 3.850 7.220 -0.969 1.00 87.19 136 ILE A O 1
ATOM 1007 N N . ASP A 1 137 ? 5.160 9.053 -0.943 1.00 77.50 137 ASP A N 1
ATOM 1008 C CA . ASP A 1 137 ? 5.280 9.146 -2.380 1.00 77.50 137 ASP A CA 1
ATOM 1009 C C . ASP A 1 137 ? 6.132 7.965 -2.850 1.00 77.50 137 ASP A C 1
ATOM 1011 O O . ASP A 1 137 ? 7.298 7.822 -2.470 1.00 77.50 137 ASP A O 1
ATOM 1015 N N . VAL A 1 138 ? 5.533 7.097 -3.664 1.00 69.75 138 VAL A N 1
ATOM 1016 C CA . VAL A 1 138 ? 6.219 5.952 -4.269 1.00 69.75 138 VAL A CA 1
ATOM 1017 C C . VAL A 1 138 ? 7.443 6.439 -5.057 1.00 69.75 138 VAL A C 1
ATOM 1019 O O . VAL A 1 138 ? 8.450 5.738 -5.093 1.00 69.75 138 VAL A O 1
ATOM 1022 N N . SER A 1 139 ? 7.421 7.671 -5.589 1.00 64.38 139 SER A N 1
ATOM 1023 C CA . SER A 1 139 ? 8.567 8.285 -6.273 1.00 64.38 139 SER A CA 1
ATOM 1024 C C . SER A 1 139 ? 9.797 8.454 -5.365 1.00 64.38 139 SER A C 1
ATOM 1026 O O . SER A 1 139 ? 10.931 8.297 -5.816 1.00 64.38 139 SER A O 1
ATOM 1028 N N . MET A 1 140 ? 9.591 8.675 -4.062 1.00 76.81 140 MET A N 1
ATOM 1029 C CA . MET A 1 140 ? 10.676 8.841 -3.094 1.00 76.81 140 MET A CA 1
ATOM 1030 C C . MET A 1 140 ? 11.382 7.510 -2.795 1.00 76.81 140 MET A C 1
ATOM 1032 O O . MET A 1 140 ? 12.570 7.496 -2.483 1.00 76.81 140 MET A O 1
ATOM 1036 N N . VAL A 1 141 ? 10.670 6.385 -2.923 1.00 68.50 141 VAL A N 1
ATOM 1037 C CA . VAL A 1 141 ? 11.216 5.031 -2.724 1.00 68.50 141 VAL A CA 1
ATOM 1038 C C . VAL A 1 141 ? 12.093 4.605 -3.898 1.00 68.50 141 VAL A C 1
ATOM 1040 O O . VAL A 1 141 ? 13.085 3.908 -3.697 1.00 68.50 141 VAL A O 1
ATOM 1043 N N . PHE A 1 142 ? 11.756 5.044 -5.110 1.00 66.88 142 PHE A N 1
ATOM 1044 C CA . PHE A 1 142 ? 12.533 4.712 -6.304 1.00 66.88 142 PHE A CA 1
ATOM 1045 C C . PHE A 1 142 ? 13.748 5.600 -6.522 1.00 66.88 142 PHE A C 1
ATOM 1047 O O . PHE A 1 142 ? 14.587 5.259 -7.350 1.00 66.88 142 PHE A O 1
ATOM 1054 N N . GLY A 1 143 ? 13.886 6.666 -5.731 1.00 64.31 143 GLY A N 1
ATOM 1055 C CA . GLY A 1 143 ? 14.922 7.662 -5.914 1.00 64.31 143 GLY A CA 1
ATOM 1056 C C . GLY A 1 143 ? 14.709 8.371 -7.244 1.00 64.31 143 GLY A C 1
ATOM 1057 O O . GLY A 1 143 ? 14.871 7.794 -8.316 1.00 64.31 143 GLY A O 1
ATOM 1058 N N . ALA A 1 144 ? 14.420 9.667 -7.202 1.00 57.47 144 ALA A N 1
ATOM 1059 C CA . ALA A 1 144 ? 14.842 10.501 -8.312 1.00 57.47 144 ALA A CA 1
ATOM 1060 C C . ALA A 1 144 ? 16.368 10.352 -8.377 1.00 57.47 144 ALA A C 1
ATOM 1062 O O . ALA A 1 144 ? 17.094 10.979 -7.607 1.00 57.47 144 ALA A O 1
ATOM 1063 N N . MET A 1 145 ? 16.863 9.440 -9.217 1.00 60.28 145 MET A N 1
ATOM 1064 C CA . MET A 1 145 ? 18.256 9.433 -9.616 1.00 60.28 145 MET A CA 1
ATOM 1065 C C . MET A 1 145 ? 18.402 10.682 -10.473 1.00 60.28 145 MET A C 1
ATOM 1067 O O . MET A 1 145 ? 18.236 10.651 -11.687 1.00 60.28 145 MET A O 1
ATOM 1071 N N . GLU A 1 146 ? 18.564 11.815 -9.792 1.00 63.03 146 GLU A N 1
ATOM 1072 C CA . GLU A 1 146 ? 18.874 13.099 -10.384 1.00 63.03 146 GLU A CA 1
ATOM 1073 C C . GLU A 1 146 ? 20.211 12.888 -11.083 1.00 63.03 146 GLU A C 1
ATOM 1075 O O . GLU A 1 146 ? 21.260 12.799 -10.444 1.00 63.03 146 GLU A O 1
ATOM 1080 N N . ILE A 1 147 ? 20.152 12.638 -12.392 1.00 66.12 147 ILE A N 1
ATOM 1081 C CA . ILE A 1 147 ? 21.341 12.530 -13.222 1.00 66.12 147 ILE A CA 1
ATOM 1082 C C . ILE A 1 147 ? 21.975 13.919 -13.136 1.00 66.12 147 ILE A C 1
ATOM 1084 O O . ILE A 1 147 ? 21.345 14.874 -13.594 1.00 66.12 147 ILE A O 1
ATOM 1088 N N . PRO A 1 148 ? 23.152 14.067 -12.500 1.00 70.50 148 PRO A N 1
ATOM 1089 C CA . PRO A 1 148 ? 23.768 15.372 -12.361 1.00 70.50 148 PRO A CA 1
ATOM 1090 C C . PRO A 1 148 ? 24.002 15.929 -13.763 1.00 70.50 148 PRO A C 1
ATOM 1092 O O . PRO A 1 148 ? 24.632 15.272 -14.593 1.00 70.50 148 PRO A O 1
ATOM 1095 N N . ASP A 1 149 ? 23.450 17.113 -14.017 1.00 76.69 149 ASP A N 1
ATOM 1096 C CA . ASP A 1 149 ? 23.639 17.845 -15.263 1.00 76.69 149 ASP A CA 1
ATOM 1097 C C . ASP A 1 149 ? 25.145 18.053 -15.465 1.00 76.69 149 ASP A C 1
ATOM 1099 O O . ASP A 1 149 ? 25.811 18.717 -14.663 1.00 76.69 149 ASP A O 1
ATOM 1103 N N . VAL A 1 150 ? 25.720 17.376 -16.460 1.00 82.25 150 VAL A N 1
ATOM 1104 C CA . VAL A 1 150 ? 27.156 17.468 -16.726 1.00 82.25 150 VAL A CA 1
ATOM 1105 C C . VAL A 1 150 ? 27.376 18.769 -17.495 1.00 82.25 150 VAL A C 1
ATOM 1107 O O . VAL A 1 150 ? 26.848 18.896 -18.599 1.00 82.25 150 VAL A O 1
ATOM 1110 N N . PRO A 1 151 ? 28.148 19.732 -16.959 1.00 79.44 151 PRO A N 1
ATOM 1111 C CA . PRO A 1 151 ? 28.357 21.006 -17.628 1.00 79.44 151 PRO A CA 1
ATOM 1112 C C . PRO A 1 151 ? 29.040 20.796 -18.985 1.00 79.44 151 PRO A C 1
ATOM 1114 O O . PRO A 1 151 ? 30.081 20.140 -19.081 1.00 79.44 151 PRO A O 1
ATOM 1117 N N . GLU A 1 152 ? 28.443 21.369 -20.029 1.00 79.62 152 GLU A N 1
ATOM 1118 C CA . GLU A 1 152 ? 28.984 21.401 -21.386 1.00 79.62 152 GLU A CA 1
ATOM 1119 C C . GLU A 1 152 ? 30.316 22.173 -21.377 1.00 79.62 152 GLU A C 1
ATOM 1121 O O . GLU A 1 152 ? 30.369 23.343 -20.987 1.00 79.62 152 GLU A O 1
ATOM 1126 N N . MET A 1 153 ? 31.421 21.502 -21.725 1.00 74.50 153 MET A N 1
ATOM 1127 C CA . MET A 1 153 ? 32.731 22.156 -21.815 1.00 74.50 153 MET A CA 1
ATOM 1128 C C . MET A 1 153 ? 32.865 22.927 -23.139 1.00 74.50 153 MET A C 1
ATOM 1130 O O . MET A 1 153 ? 32.471 22.389 -24.175 1.00 74.50 153 MET A O 1
ATOM 1134 N N . PRO A 1 154 ? 33.440 24.145 -23.101 1.00 76.69 154 PRO A N 1
ATOM 1135 C CA . PRO A 1 154 ? 33.633 25.016 -24.262 1.00 76.69 154 PRO A CA 1
ATOM 1136 C C . PRO A 1 154 ? 34.731 24.551 -25.229 1.00 76.69 154 PRO A C 1
ATOM 1138 O O . PRO A 1 154 ? 35.673 23.850 -24.790 1.00 76.69 154 PRO A O 1
#

Radius of gyration: 33.32 Å; chains: 1; bounding box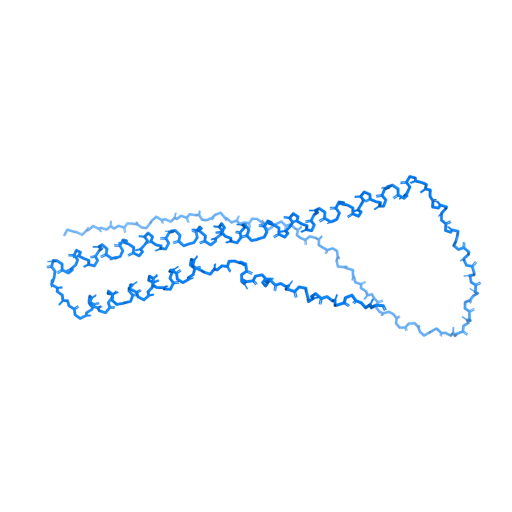: 83×61×76 Å

Sequence (154 aa):
MDTKSTPIEAFLPTPTPGPSGIPIVTSSDTPGSSAAELPPRLTVVFSRPPLTQDSLIQMGQLALSTDRHATSLDASVPTMIQMSLADVVTPLNTIIDALATRIMVCEHNQGTTEKVIALKATIVELQKDVTHLKSIDVSMVFGAMEIPDVPEMP

Secondary structure (DSSP, 8-state):
----------PPPPPP--------------------PPPP-------PPP--HHHHHHHHHHHHHHHHHHHHHHHHHHHHHHHHHHHHHHHHHHHHHHHHHHHHHHHHHH---HHHHHHHHHHHHHHHHHHHHHH--HHHHH-------PPPP-

Foldseek 3Di:
DDDDDDDDDDDDDDDDDDDPDDDDPDDDDDPDDDDDDPDPPPPPPPPDPPCDPVNVVVVVVVVVVVVVVVVVCVVVPLVVVLVVLCVVLVVVVVVLVVVVVVLVVCCVPVNDDPVS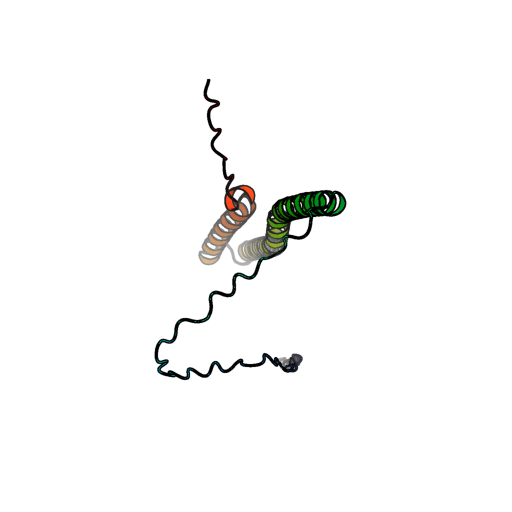VVVVVVSVVVVVVSVVSNPPDSCVVVDPPVVPDDDDDD